Protein AF-A0A8J3XZE5-F1 (afdb_monomer_lite)

Structure (mmCIF, N/CA/C/O backbone):
data_AF-A0A8J3XZE5-F1
#
_entry.id   AF-A0A8J3XZE5-F1
#
loop_
_atom_site.group_PDB
_atom_site.id
_atom_site.type_symbol
_atom_site.label_atom_id
_atom_site.label_alt_id
_atom_site.label_comp_id
_atom_site.label_asym_id
_atom_site.label_entity_id
_atom_site.label_seq_id
_atom_site.pdbx_PDB_ins_code
_atom_site.Cartn_x
_atom_site.Cartn_y
_atom_site.Cartn_z
_atom_site.occupancy
_atom_site.B_iso_or_equiv
_atom_site.auth_seq_id
_atom_site.auth_comp_id
_atom_site.auth_asym_id
_atom_site.auth_atom_id
_atom_site.pdbx_PDB_model_num
ATOM 1 N N . MET A 1 1 ? -5.737 -17.821 -21.538 1.00 42.91 1 MET A N 1
ATOM 2 C CA . MET A 1 1 ? -5.263 -16.591 -20.866 1.00 42.91 1 MET A CA 1
ATOM 3 C C . MET A 1 1 ? -4.968 -16.959 -19.423 1.00 42.91 1 MET A C 1
ATOM 5 O O . MET A 1 1 ? -5.901 -17.276 -18.701 1.00 42.91 1 MET A O 1
ATOM 9 N N . ALA A 1 2 ? -3.695 -17.063 -19.040 1.00 37.28 2 ALA A N 1
ATOM 10 C CA . ALA A 1 2 ? -3.312 -17.422 -17.677 1.00 37.28 2 ALA A CA 1
ATOM 11 C C . ALA A 1 2 ? -3.153 -16.137 -16.853 1.00 37.28 2 ALA A C 1
ATOM 13 O O . ALA A 1 2 ? -2.225 -15.370 -17.096 1.00 37.28 2 ALA A O 1
ATOM 14 N N . SER A 1 3 ? -4.066 -15.885 -15.912 1.00 36.53 3 SER A N 1
ATOM 15 C CA . SER A 1 3 ? -3.858 -14.869 -14.876 1.00 36.53 3 SER A CA 1
ATOM 16 C C . SER A 1 3 ? -2.909 -15.445 -13.837 1.00 36.53 3 SER A C 1
ATOM 18 O O . SER A 1 3 ? -3.292 -16.306 -13.048 1.00 36.53 3 SER A O 1
ATOM 20 N N . ILE A 1 4 ? -1.663 -14.980 -13.843 1.00 40.03 4 ILE A N 1
ATOM 21 C CA . ILE A 1 4 ? -0.734 -15.221 -12.743 1.00 40.03 4 ILE A CA 1
ATOM 22 C C . ILE A 1 4 ? -1.147 -14.263 -11.629 1.00 40.03 4 ILE A C 1
ATOM 24 O O . ILE A 1 4 ? -0.803 -13.084 -11.638 1.00 40.03 4 ILE A O 1
ATOM 28 N N . VAL A 1 5 ? -1.929 -14.764 -10.679 1.00 40.28 5 VAL A N 1
ATOM 29 C CA . VAL A 1 5 ? -2.128 -14.086 -9.402 1.00 40.28 5 VAL A CA 1
ATOM 30 C C . VAL A 1 5 ? -0.893 -14.405 -8.563 1.00 40.28 5 VAL A C 1
ATOM 32 O O . VAL A 1 5 ? -0.825 -15.435 -7.898 1.00 40.28 5 VAL A O 1
ATOM 35 N N . MET A 1 6 ? 0.131 -13.552 -8.647 1.00 38.28 6 MET A N 1
ATOM 36 C CA . MET A 1 6 ? 1.242 -13.567 -7.696 1.00 38.28 6 MET A CA 1
ATOM 37 C C . MET A 1 6 ? 0.714 -13.062 -6.350 1.00 38.28 6 MET A C 1
ATOM 39 O O . MET A 1 6 ? 0.866 -11.900 -5.994 1.00 38.28 6 MET A O 1
ATOM 43 N N . THR A 1 7 ? 0.086 -13.941 -5.571 1.00 42.94 7 THR A N 1
ATOM 44 C CA . THR A 1 7 ? 0.017 -13.741 -4.124 1.00 42.94 7 THR A CA 1
ATOM 45 C C . THR A 1 7 ? 1.410 -14.008 -3.580 1.00 42.94 7 THR A C 1
ATOM 47 O O . THR A 1 7 ? 1.706 -15.111 -3.118 1.00 42.94 7 THR A O 1
ATOM 50 N N . THR A 1 8 ? 2.292 -13.010 -3.617 1.00 44.28 8 THR A N 1
ATOM 51 C CA . THR A 1 8 ? 3.422 -12.973 -2.687 1.00 44.28 8 THR A CA 1
ATOM 52 C C . THR A 1 8 ? 2.840 -12.690 -1.309 1.00 44.28 8 THR A C 1
ATOM 54 O O . THR A 1 8 ? 2.897 -11.577 -0.795 1.00 44.28 8 THR A O 1
ATOM 57 N N . SER A 1 9 ? 2.198 -13.705 -0.729 1.00 45.03 9 SER A N 1
ATOM 58 C CA . SER A 1 9 ? 1.868 -13.717 0.682 1.00 45.03 9 SER A CA 1
ATOM 59 C C . SER A 1 9 ? 3.198 -13.853 1.409 1.00 45.03 9 SER A C 1
ATOM 61 O O . SER A 1 9 ? 3.669 -14.950 1.699 1.00 45.03 9 SER A O 1
ATOM 63 N N . THR A 1 10 ? 3.848 -12.720 1.659 1.00 47.84 10 THR A N 1
ATOM 64 C CA . THR A 1 10 ? 4.833 -12.591 2.727 1.00 47.84 10 THR A CA 1
ATOM 65 C C . THR A 1 10 ? 4.072 -12.757 4.035 1.00 47.84 10 THR A C 1
ATOM 67 O O . THR A 1 10 ? 3.779 -11.794 4.738 1.00 47.84 10 THR A O 1
ATOM 70 N N . GLN A 1 11 ? 3.687 -14.000 4.324 1.00 41.69 11 GLN A N 1
ATOM 71 C CA . GLN A 1 11 ? 3.101 -14.428 5.581 1.00 41.69 11 GLN A CA 1
ATOM 72 C C . GLN A 1 11 ? 4.220 -14.483 6.629 1.00 41.69 11 GLN A C 1
ATOM 74 O O . GLN A 1 11 ? 4.526 -15.518 7.211 1.00 41.69 11 GLN A O 1
ATOM 79 N N . THR A 1 12 ? 4.846 -13.336 6.889 1.00 43.94 12 THR A N 1
ATOM 80 C CA . THR A 1 12 ? 5.298 -13.053 8.246 1.00 43.94 12 THR A CA 1
ATOM 81 C C . THR A 1 12 ? 4.020 -13.022 9.076 1.00 43.94 12 THR A C 1
ATOM 83 O O . THR A 1 12 ? 3.026 -12.452 8.632 1.00 43.94 12 THR A O 1
ATOM 86 N N . ARG A 1 13 ? 4.002 -13.690 10.233 1.00 47.38 13 ARG A N 1
ATOM 87 C CA . ARG A 1 13 ? 2.872 -13.757 11.182 1.00 47.38 13 ARG A CA 1
ATOM 88 C C . ARG A 1 13 ? 2.535 -12.381 11.795 1.00 47.38 13 ARG A C 1
ATOM 90 O O . ARG A 1 13 ? 2.441 -12.243 13.008 1.00 47.38 13 ARG A O 1
ATOM 97 N N . ALA A 1 14 ? 2.410 -11.354 10.971 1.00 57.03 14 ALA A N 1
ATOM 98 C CA . ALA A 1 14 ? 2.006 -10.018 11.332 1.00 57.03 14 ALA A CA 1
ATOM 99 C C . ALA A 1 14 ? 0.480 -9.960 11.276 1.00 57.03 14 ALA A C 1
ATOM 101 O O . ALA A 1 14 ? -0.154 -10.490 10.360 1.00 57.03 14 ALA A O 1
ATOM 102 N N . ARG A 1 15 ? -0.106 -9.330 12.293 1.00 64.69 15 ARG A N 1
ATOM 103 C CA . ARG A 1 15 ? -1.511 -8.925 12.312 1.00 64.69 15 ARG A CA 1
ATOM 104 C C . ARG A 1 15 ? -1.896 -8.360 10.931 1.00 64.69 15 ARG A C 1
ATOM 106 O O . ARG A 1 15 ? -1.136 -7.549 10.401 1.00 64.69 15 ARG A O 1
ATOM 113 N N . PRO A 1 16 ? -3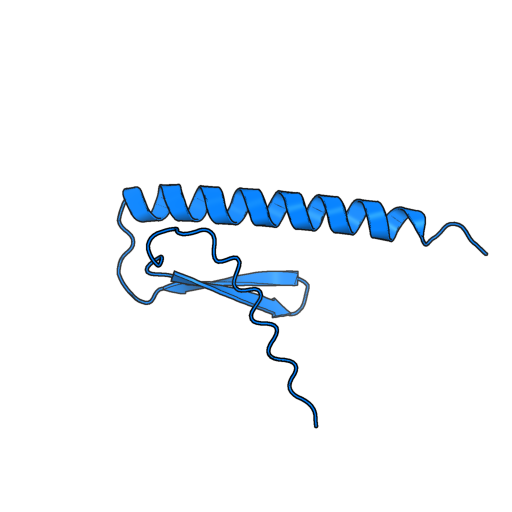.031 -8.774 10.337 1.00 73.12 16 PRO A N 1
ATOM 114 C CA . PRO A 1 16 ? -3.427 -8.273 9.029 1.00 73.12 16 PRO A CA 1
ATOM 115 C C . PRO A 1 16 ? -3.562 -6.750 9.090 1.00 73.12 16 PRO A C 1
ATOM 117 O O . PRO A 1 16 ? -4.323 -6.222 9.902 1.00 73.12 16 PRO A O 1
ATOM 120 N N . LEU A 1 17 ? -2.799 -6.055 8.247 1.00 84.44 17 LEU A N 1
ATOM 121 C CA . LEU A 1 17 ? -2.885 -4.607 8.117 1.00 84.44 17 LEU A CA 1
ATOM 122 C C . LEU A 1 17 ? -4.244 -4.219 7.506 1.00 84.44 17 LEU A C 1
ATOM 124 O O . LEU A 1 17 ? -4.751 -4.911 6.610 1.00 84.44 17 LEU A O 1
ATOM 128 N N . PRO A 1 18 ? -4.837 -3.085 7.919 1.00 88.56 18 PRO A N 1
ATOM 129 C CA . PRO A 1 18 ? -6.079 -2.574 7.341 1.00 88.56 18 PRO A CA 1
ATOM 130 C C . PRO A 1 18 ? -5.885 -1.980 5.934 1.00 88.56 18 PRO A C 1
ATOM 132 O O . PRO A 1 18 ? -6.755 -1.263 5.449 1.00 88.56 18 PRO A O 1
ATOM 135 N N . VAL A 1 19 ? -4.768 -2.269 5.266 1.00 88.88 19 VAL A N 1
ATOM 136 C CA . VAL A 1 19 ? -4.422 -1.807 3.922 1.00 88.88 19 VAL A CA 1
ATOM 137 C C . VAL A 1 19 ? -3.883 -2.977 3.105 1.00 88.88 19 VAL A C 1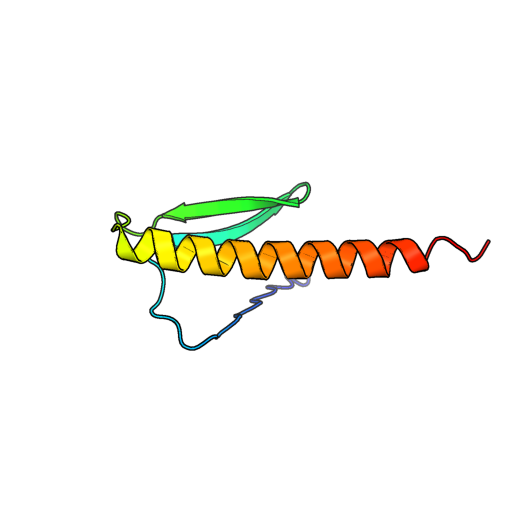
ATOM 139 O O . VAL A 1 19 ? -3.119 -3.795 3.617 1.00 88.88 19 VAL A O 1
ATOM 142 N N . ASP A 1 20 ? -4.280 -3.049 1.838 1.00 89.19 20 ASP A N 1
ATOM 143 C CA . ASP A 1 20 ? -3.671 -3.950 0.864 1.00 89.19 20 ASP A CA 1
ATOM 144 C C . ASP A 1 20 ? -2.583 -3.223 0.074 1.00 89.19 20 ASP A C 1
ATOM 146 O O . ASP A 1 20 ? -2.752 -2.075 -0.344 1.00 89.19 20 ASP A O 1
ATOM 150 N N . LEU A 1 21 ? -1.464 -3.914 -0.136 1.00 89.31 21 LEU A N 1
ATOM 151 C CA . LEU A 1 21 ? -0.360 -3.468 -0.976 1.00 89.31 21 LEU A CA 1
ATOM 152 C C . LEU A 1 21 ? -0.465 -4.168 -2.328 1.00 89.31 21 LEU A C 1
ATOM 154 O O . LEU A 1 21 ? -0.405 -5.395 -2.389 1.00 89.31 21 LEU A O 1
ATOM 158 N N . VAL A 1 22 ? -0.626 -3.397 -3.402 1.00 90.25 22 VAL A N 1
ATOM 159 C CA . VAL A 1 22 ? -0.820 -3.928 -4.757 1.00 90.25 22 VAL A CA 1
ATOM 160 C C . VAL A 1 22 ? 0.231 -3.370 -5.701 1.00 90.25 22 VAL A C 1
ATOM 162 O O . VAL A 1 22 ? 0.380 -2.155 -5.844 1.00 90.25 22 VAL A O 1
ATOM 165 N N . ASP A 1 23 ? 0.942 -4.271 -6.373 1.00 89.75 23 ASP A N 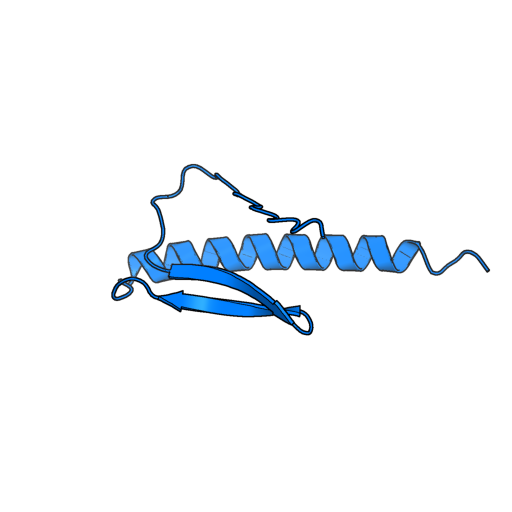1
ATOM 166 C CA . ASP A 1 23 ? 1.852 -3.916 -7.453 1.00 89.75 23 ASP A CA 1
ATOM 167 C C . ASP A 1 23 ? 1.060 -3.416 -8.657 1.00 89.75 23 ASP A C 1
ATOM 169 O O . ASP A 1 23 ? 0.190 -4.102 -9.196 1.00 89.75 23 ASP A O 1
ATOM 173 N N . GLY A 1 24 ? 1.363 -2.195 -9.069 1.00 87.75 24 GLY A N 1
ATOM 174 C CA . GLY A 1 24 ? 0.739 -1.556 -10.206 1.00 87.75 24 GLY A CA 1
ATOM 175 C C . GLY A 1 24 ? 1.678 -1.393 -11.396 1.00 87.75 24 GLY A C 1
ATOM 176 O O . GLY A 1 24 ? 2.859 -1.760 -11.356 1.00 87.75 24 GLY A O 1
ATOM 177 N N . PRO A 1 25 ? 1.153 -0.828 -12.493 1.00 88.12 25 PRO A N 1
ATOM 178 C CA . PRO A 1 25 ? 1.934 -0.594 -13.695 1.00 88.12 25 PRO A CA 1
ATOM 179 C C . PRO A 1 25 ? 3.126 0.333 -13.419 1.00 88.12 25 PRO A C 1
ATOM 181 O O . PRO A 1 25 ? 3.115 1.141 -12.491 1.00 88.12 25 PRO A O 1
ATOM 184 N N . ALA A 1 26 ? 4.164 0.207 -14.250 1.00 84.06 26 ALA A N 1
ATOM 185 C CA . ALA A 1 26 ? 5.396 0.997 -14.162 1.00 84.06 26 ALA A CA 1
ATOM 186 C C . ALA A 1 26 ? 6.148 0.891 -12.815 1.00 84.06 26 ALA A C 1
ATOM 188 O O . ALA A 1 26 ? 6.925 1.777 -12.469 1.00 84.06 26 ALA A O 1
ATOM 189 N N . GLY A 1 27 ? 5.938 -0.191 -12.057 1.00 83.19 27 GLY A N 1
ATOM 190 C CA . GLY A 1 27 ? 6.616 -0.415 -10.775 1.00 83.19 27 GLY A CA 1
ATOM 191 C C . GLY A 1 27 ? 6.063 0.425 -9.622 1.00 83.19 27 GLY A C 1
ATOM 192 O O . GLY A 1 27 ? 6.690 0.501 -8.564 1.00 83.19 27 GLY A O 1
ATOM 193 N N . LEU A 1 28 ? 4.898 1.050 -9.812 1.00 87.38 28 LEU A N 1
ATOM 194 C CA . LEU A 1 28 ? 4.201 1.767 -8.751 1.00 87.38 28 LEU A CA 1
ATOM 195 C C . LEU A 1 28 ? 3.624 0.785 -7.730 1.00 87.38 28 LEU A C 1
ATOM 197 O O . LEU A 1 28 ? 3.139 -0.285 -8.084 1.00 87.38 28 LEU A O 1
ATOM 201 N N . LEU A 1 29 ? 3.651 1.174 -6.457 1.00 90.56 29 LEU A N 1
ATOM 202 C CA . LEU A 1 29 ? 2.971 0.458 -5.384 1.00 90.56 29 LEU A CA 1
ATOM 203 C C . LEU A 1 29 ? 1.713 1.233 -4.997 1.00 90.56 29 LEU A C 1
ATOM 205 O O . LEU A 1 29 ? 1.799 2.399 -4.611 1.00 90.56 29 LEU A O 1
ATOM 209 N N . TYR A 1 30 ? 0.563 0.577 -5.080 1.00 89.94 30 TYR A N 1
ATOM 210 C CA . TYR A 1 30 ? -0.721 1.131 -4.672 1.00 89.94 30 TYR A CA 1
ATOM 211 C C . TYR A 1 30 ? -1.085 0.635 -3.274 1.00 89.94 30 TYR A C 1
ATOM 213 O O . TYR A 1 30 ? -0.950 -0.549 -2.966 1.00 89.94 30 TYR A O 1
ATOM 221 N N . LEU A 1 31 ? -1.558 1.559 -2.438 1.00 90.88 31 LEU A N 1
ATOM 222 C CA . LEU A 1 31 ? -2.099 1.275 -1.114 1.00 90.88 31 LEU A CA 1
ATOM 223 C C . LEU A 1 31 ? -3.623 1.377 -1.194 1.00 90.88 31 LEU A C 1
ATOM 225 O O . LEU A 1 31 ? -4.141 2.435 -1.552 1.00 90.88 31 LEU A O 1
ATOM 229 N N . LEU A 1 32 ? -4.333 0.298 -0.858 1.00 90.19 32 LEU A N 1
ATOM 230 C CA . LEU A 1 32 ? -5.798 0.267 -0.816 1.00 90.19 32 LEU A CA 1
ATOM 231 C C . LEU A 1 32 ? -6.286 0.134 0.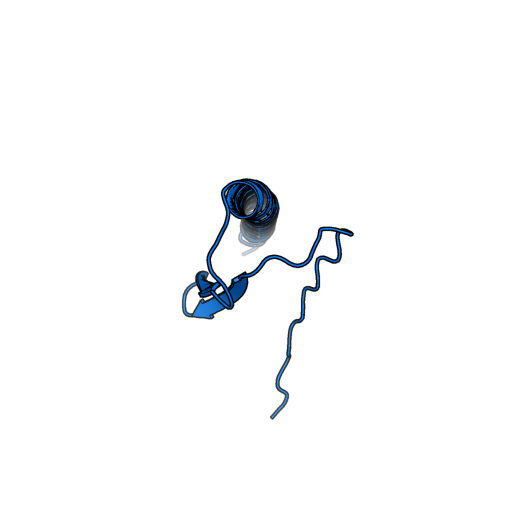633 1.00 90.19 32 LEU A C 1
ATOM 233 O O . LEU A 1 32 ? -6.246 -0.966 1.192 1.00 90.19 32 LEU A O 1
ATOM 237 N N . PRO A 1 33 ? -6.727 1.232 1.274 1.00 87.94 33 PRO A N 1
ATOM 238 C CA . PRO A 1 33 ? -7.240 1.189 2.638 1.00 87.94 33 PRO A CA 1
ATOM 239 C C . PRO A 1 33 ? -8.576 0.439 2.697 1.00 87.94 33 PRO A C 1
ATOM 241 O O . PRO A 1 33 ? -9.492 0.727 1.929 1.00 87.94 33 PRO A O 1
ATOM 244 N N . ARG A 1 34 ? -8.707 -0.491 3.645 1.00 88.69 34 ARG A N 1
ATOM 245 C CA . ARG A 1 34 ? -9.959 -1.196 3.979 1.00 88.69 34 ARG A CA 1
ATOM 246 C C . ARG A 1 34 ? -10.621 -0.657 5.245 1.00 88.69 34 ARG A C 1
ATOM 248 O O . ARG A 1 34 ? -11.821 -0.826 5.429 1.00 88.69 34 ARG A O 1
ATOM 255 N N . ALA A 1 35 ? -9.838 -0.028 6.116 1.00 88.50 35 ALA A N 1
ATOM 256 C CA . ALA A 1 35 ? -10.291 0.623 7.337 1.00 88.50 35 ALA A CA 1
ATOM 257 C C . ALA A 1 35 ? -9.362 1.810 7.665 1.00 88.50 35 ALA A C 1
ATOM 259 O O . ALA A 1 35 ? -8.284 1.916 7.071 1.00 88.50 35 ALA A O 1
ATOM 260 N N . PRO A 1 36 ? -9.754 2.711 8.584 1.00 89.44 36 PRO A N 1
ATOM 261 C CA . PRO A 1 36 ? -8.866 3.761 9.072 1.00 89.44 36 PRO A CA 1
ATOM 262 C C . PRO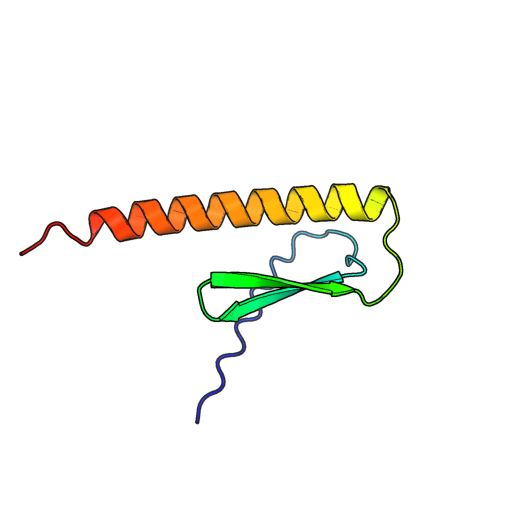 A 1 36 ? -7.567 3.175 9.634 1.00 89.44 36 PRO A C 1
ATOM 264 O O . PRO A 1 36 ? -7.601 2.168 10.341 1.00 89.44 36 PRO A O 1
ATOM 267 N N . LEU A 1 37 ? -6.434 3.810 9.330 1.00 88.50 37 LEU A N 1
ATOM 268 C CA . LEU A 1 37 ? -5.146 3.426 9.900 1.00 88.50 37 LEU A CA 1
ATOM 269 C C . LEU A 1 37 ? -4.993 4.028 11.295 1.00 88.50 37 LEU A C 1
ATOM 271 O O . LEU A 1 37 ? -5.184 5.230 11.490 1.00 88.50 37 LEU A O 1
ATOM 275 N N . THR A 1 38 ? -4.612 3.186 12.249 1.00 90.56 38 THR A N 1
ATOM 276 C CA . THR A 1 38 ? -4.116 3.629 13.552 1.00 90.56 38 THR A CA 1
ATOM 277 C C . THR A 1 38 ? -2.615 3.918 13.486 1.00 90.56 38 THR A C 1
ATOM 279 O O . THR A 1 38 ? -1.949 3.598 12.500 1.00 90.56 38 THR A O 1
ATOM 282 N N . LEU A 1 39 ? -2.064 4.525 14.539 1.00 90.19 39 LEU A N 1
ATOM 283 C CA . LEU A 1 39 ? -0.624 4.772 14.622 1.00 90.19 39 LEU A CA 1
ATOM 284 C C . LEU A 1 39 ? 0.176 3.458 14.605 1.00 90.19 39 LEU A C 1
ATOM 286 O O . LEU A 1 39 ? 1.148 3.356 13.862 1.00 90.19 39 LEU A O 1
ATOM 290 N N . ASP A 1 40 ? -0.287 2.436 15.330 1.00 88.00 40 ASP A N 1
ATOM 291 C CA . ASP A 1 40 ? 0.324 1.101 15.333 1.00 88.00 40 ASP A CA 1
ATOM 292 C C . ASP A 1 40 ? 0.306 0.447 13.938 1.00 88.00 40 ASP A C 1
ATOM 294 O O . ASP A 1 40 ? 1.261 -0.217 13.531 1.00 88.00 40 ASP A O 1
ATOM 298 N N . 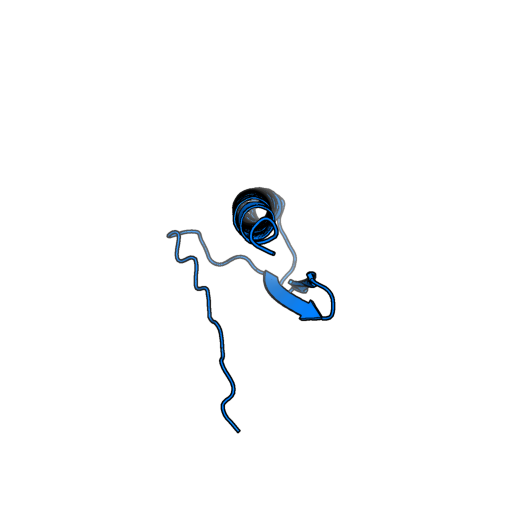ASP A 1 41 ? -0.760 0.669 13.159 1.00 89.69 41 ASP A N 1
ATOM 299 C CA . ASP A 1 41 ? -0.833 0.178 11.777 1.00 89.69 41 ASP A CA 1
ATOM 300 C C . ASP A 1 41 ? 0.202 0.867 10.876 1.00 89.69 41 ASP A C 1
ATOM 302 O O . ASP A 1 41 ? 0.749 0.237 9.971 1.00 89.69 41 ASP A O 1
ATOM 306 N N . CYS A 1 42 ? 0.493 2.150 11.114 1.00 89.38 42 CYS A N 1
ATOM 307 C CA . CYS A 1 42 ? 1.503 2.892 10.362 1.00 89.38 42 CYS A CA 1
ATOM 308 C C . CYS A 1 42 ? 2.922 2.368 10.624 1.00 89.38 42 CYS A C 1
ATOM 310 O O . CYS A 1 42 ? 3.728 2.314 9.691 1.00 89.38 42 CYS A O 1
ATOM 312 N N . GLU A 1 43 ? 3.234 1.960 11.856 1.00 90.12 43 GLU A N 1
ATOM 313 C CA . GLU A 1 43 ? 4.530 1.352 12.185 1.00 90.12 43 GLU A CA 1
ATOM 314 C C . GLU A 1 43 ? 4.706 0.015 11.459 1.00 90.12 43 GLU A C 1
ATOM 316 O O . GLU A 1 43 ? 5.679 -0.174 10.724 1.00 90.12 43 GLU A O 1
ATOM 321 N N . ALA A 1 44 ? 3.709 -0.868 11.559 1.00 89.12 44 ALA A N 1
ATOM 322 C CA . ALA A 1 44 ? 3.719 -2.157 10.871 1.00 89.12 44 ALA A CA 1
ATOM 323 C C . ALA A 1 44 ? 3.745 -2.007 9.335 1.00 89.12 44 ALA A C 1
ATOM 325 O O . ALA A 1 44 ? 4.426 -2.763 8.636 1.00 89.12 44 ALA A O 1
ATOM 326 N N . LEU A 1 45 ? 3.053 -1.002 8.788 1.00 89.25 45 LEU A N 1
ATOM 327 C CA . LEU A 1 45 ? 3.111 -0.671 7.364 1.00 89.25 45 LEU A CA 1
ATOM 328 C C . LEU A 1 45 ? 4.511 -0.200 6.947 1.00 89.25 45 LEU A C 1
ATOM 330 O O . LEU A 1 45 ? 5.009 -0.600 5.894 1.00 89.25 45 LEU A O 1
ATOM 334 N N . SER A 1 46 ? 5.160 0.623 7.770 1.00 89.88 46 SER A N 1
ATOM 335 C CA . SER A 1 46 ? 6.511 1.125 7.501 1.00 89.88 46 SER A CA 1
ATOM 336 C C . SER A 1 46 ? 7.531 -0.013 7.445 1.00 89.88 46 SER A C 1
ATOM 338 O O . SER A 1 46 ? 8.361 -0.053 6.535 1.00 89.88 46 SER A O 1
ATOM 340 N N . GLU A 1 47 ? 7.431 -0.981 8.358 1.00 90.62 47 GLU A N 1
ATOM 341 C CA . GLU A 1 47 ? 8.276 -2.178 8.355 1.00 90.62 47 GLU A CA 1
ATOM 342 C C . GLU A 1 47 ? 8.062 -3.022 7.088 1.00 90.62 47 GLU A C 1
ATOM 344 O O . GLU A 1 47 ? 9.026 -3.382 6.403 1.00 90.62 47 GLU A O 1
ATOM 349 N N . ALA A 1 48 ? 6.803 -3.260 6.704 1.00 87.62 48 ALA A N 1
ATOM 350 C CA . ALA A 1 48 ? 6.470 -3.998 5.485 1.00 87.62 48 ALA A CA 1
ATOM 351 C C . ALA A 1 48 ? 7.046 -3.328 4.220 1.00 87.62 48 ALA A C 1
ATOM 353 O O . ALA A 1 48 ? 7.606 -3.998 3.343 1.00 87.62 48 ALA A O 1
ATOM 354 N N . LEU A 1 49 ? 6.971 -1.996 4.137 1.00 89.81 49 LEU A N 1
ATOM 355 C CA . LEU A 1 49 ? 7.543 -1.225 3.033 1.00 89.81 49 LEU A CA 1
ATOM 356 C C . LEU A 1 49 ? 9.076 -1.277 3.021 1.00 89.81 49 LEU A C 1
ATOM 358 O O . LEU A 1 49 ? 9.670 -1.391 1.946 1.00 89.81 49 LEU A O 1
ATOM 362 N N . ALA A 1 50 ? 9.725 -1.236 4.187 1.00 90.56 50 ALA A N 1
ATOM 363 C CA . ALA A 1 50 ? 11.179 -1.327 4.298 1.00 90.56 50 ALA A CA 1
ATOM 364 C C . ALA A 1 50 ? 11.707 -2.683 3.804 1.00 90.56 50 ALA A C 1
ATOM 366 O O . ALA A 1 50 ? 12.659 -2.721 3.015 1.00 90.56 50 ALA A O 1
ATOM 367 N N . VAL A 1 51 ? 11.052 -3.782 4.196 1.00 88.88 51 VAL A N 1
ATOM 368 C CA . VAL A 1 51 ? 11.376 -5.140 3.726 1.00 88.88 51 VAL A CA 1
ATOM 369 C C . VAL A 1 51 ? 11.216 -5.232 2.209 1.00 88.88 51 VAL A C 1
ATOM 371 O O . VAL A 1 51 ? 12.128 -5.686 1.512 1.00 88.88 51 VAL A O 1
ATOM 374 N N . ARG A 1 52 ? 10.100 -4.733 1.667 1.00 86.75 52 ARG A N 1
ATOM 375 C CA . ARG A 1 52 ? 9.865 -4.733 0.217 1.00 86.75 52 ARG A CA 1
ATOM 376 C C . ARG A 1 52 ? 10.905 -3.895 -0.533 1.00 86.75 52 ARG A C 1
ATOM 378 O O . ARG A 1 52 ? 11.422 -4.335 -1.557 1.00 86.75 52 ARG A O 1
ATOM 385 N N . ALA A 1 53 ? 11.260 -2.716 -0.026 1.00 88.56 53 ALA A N 1
ATOM 386 C CA . ALA A 1 53 ? 12.290 -1.868 -0.624 1.00 88.56 53 ALA A CA 1
ATOM 387 C C . ALA A 1 53 ? 13.670 -2.546 -0.620 1.00 88.56 53 ALA A C 1
ATOM 389 O O . ALA A 1 53 ? 14.420 -2.430 -1.590 1.00 88.56 53 ALA A O 1
ATOM 390 N N . ALA A 1 54 ? 14.011 -3.278 0.445 1.00 89.75 54 ALA A N 1
ATOM 391 C CA . ALA A 1 54 ? 15.228 -4.082 0.490 1.00 89.75 54 ALA A CA 1
ATOM 392 C C . ALA A 1 54 ? 15.213 -5.195 -0.571 1.00 89.75 54 ALA A C 1
ATOM 394 O O . ALA A 1 54 ? 16.194 -5.341 -1.300 1.00 89.75 54 ALA A O 1
ATOM 395 N N . ALA A 1 55 ? 14.090 -5.902 -0.722 1.00 86.69 55 ALA A N 1
ATOM 396 C CA . ALA A 1 55 ? 13.930 -6.937 -1.741 1.00 86.69 55 ALA A CA 1
ATOM 397 C C . ALA A 1 55 ? 14.078 -6.378 -3.168 1.00 86.69 55 ALA A C 1
ATOM 399 O O . ALA A 1 55 ? 14.805 -6.945 -3.981 1.00 86.69 55 ALA A O 1
ATOM 400 N N . LEU A 1 56 ? 13.464 -5.225 -3.458 1.00 85.31 56 LEU A N 1
ATOM 401 C CA . LEU A 1 56 ? 13.583 -4.564 -4.762 1.00 85.31 56 LEU A CA 1
ATOM 402 C C . LEU A 1 56 ? 15.013 -4.102 -5.063 1.00 85.31 56 LEU A C 1
ATOM 404 O O . LEU A 1 56 ? 15.480 -4.257 -6.190 1.00 85.31 56 LEU A O 1
ATOM 408 N N . ARG A 1 57 ? 15.733 -3.571 -4.067 1.00 85.12 57 ARG A N 1
ATOM 409 C CA . ARG A 1 57 ? 17.155 -3.220 -4.222 1.00 85.12 57 ARG A CA 1
ATOM 410 C C . ARG A 1 57 ? 18.012 -4.453 -4.502 1.00 85.12 57 ARG A C 1
ATOM 412 O O . ARG A 1 57 ? 18.869 -4.397 -5.378 1.00 85.12 57 ARG A O 1
ATOM 419 N N . GLY A 1 58 ? 17.752 -5.562 -3.809 1.00 80.75 58 GLY A N 1
ATOM 420 C CA . GLY A 1 58 ? 18.407 -6.842 -4.082 1.00 80.75 58 GLY A CA 1
ATOM 421 C C . GLY A 1 58 ? 18.155 -7.320 -5.513 1.00 80.75 58 GLY A C 1
ATOM 422 O O . GLY A 1 58 ? 19.097 -7.628 -6.238 1.00 80.75 58 GLY A O 1
ATOM 423 N N . ALA A 1 59 ? 16.899 -7.294 -5.963 1.00 73.88 59 ALA A N 1
ATOM 424 C CA . ALA A 1 59 ? 16.529 -7.682 -7.323 1.00 73.88 59 ALA A CA 1
ATOM 425 C C . ALA A 1 59 ? 17.179 -6.788 -8.398 1.00 73.88 59 ALA A C 1
ATOM 427 O O . ALA A 1 59 ? 17.656 -7.294 -9.411 1.00 73.88 59 ALA A O 1
ATOM 428 N N . ALA A 1 60 ? 17.261 -5.474 -8.167 1.00 69.19 60 ALA A N 1
ATOM 429 C CA . ALA A 1 60 ? 17.921 -4.540 -9.081 1.00 69.19 60 ALA A CA 1
ATOM 430 C C . ALA A 1 60 ? 19.435 -4.796 -9.203 1.00 69.19 60 ALA A C 1
ATOM 432 O O . ALA A 1 60 ? 19.999 -4.663 -10.289 1.00 69.19 60 ALA A O 1
ATOM 433 N N . LEU A 1 61 ? 20.093 -5.198 -8.110 1.00 63.28 61 LEU A N 1
ATOM 434 C CA . LEU A 1 61 ? 21.511 -5.564 -8.119 1.00 63.28 61 LEU A CA 1
ATOM 435 C C . LEU A 1 61 ? 21.758 -6.863 -8.902 1.00 63.28 61 LEU A C 1
ATOM 437 O O . LEU A 1 61 ? 22.679 -6.903 -9.714 1.00 63.28 61 LEU A O 1
ATOM 441 N N . HIS A 1 62 ? 20.903 -7.878 -8.739 1.00 57.91 62 HIS A N 1
ATOM 442 C CA . HIS A 1 62 ? 20.980 -9.121 -9.521 1.00 57.91 62 HIS A CA 1
ATOM 443 C C . HIS A 1 62 ? 20.675 -8.914 -11.015 1.00 57.91 62 HIS A C 1
ATOM 445 O O . HIS A 1 62 ? 21.316 -9.522 -11.868 1.00 57.91 62 HIS A O 1
ATOM 451 N N . ALA A 1 63 ? 19.747 -8.017 -11.357 1.00 58.66 63 ALA A N 1
ATOM 452 C CA . ALA A 1 63 ? 19.452 -7.675 -12.750 1.00 58.66 63 ALA A CA 1
ATOM 453 C C . ALA A 1 63 ? 20.578 -6.865 -13.429 1.00 58.66 63 ALA A C 1
ATOM 455 O O . ALA A 1 63 ? 20.695 -6.861 -14.652 1.00 58.66 63 ALA A O 1
ATOM 456 N N . SER A 1 64 ? 21.420 -6.177 -12.650 1.00 53.97 64 SER A N 1
ATOM 457 C CA . SER A 1 64 ? 22.574 -5.420 -13.156 1.00 53.97 64 SER A CA 1
ATOM 458 C C . SER A 1 64 ? 23.738 -6.331 -13.574 1.00 53.97 64 SER A C 1
ATOM 460 O O . SER A 1 64 ? 24.473 -6.013 -14.507 1.00 53.97 64 SER A O 1
ATOM 462 N N . THR A 1 65 ? 23.882 -7.499 -12.939 1.00 57.50 65 THR A N 1
ATOM 463 C CA . THR A 1 65 ? 24.931 -8.479 -13.273 1.00 57.50 65 THR A CA 1
ATOM 464 C C . THR A 1 65 ? 24.665 -9.286 -14.545 1.00 57.50 65 THR A C 1
ATOM 466 O O . THR A 1 65 ? 25.598 -9.872 -15.077 1.00 57.50 65 THR A O 1
ATOM 469 N N . ASP A 1 66 ? 23.439 -9.266 -15.072 1.00 52.09 66 ASP A N 1
ATOM 470 C CA . ASP A 1 66 ? 23.048 -9.985 -16.297 1.00 52.09 66 ASP A CA 1
ATOM 471 C C . ASP A 1 66 ? 23.360 -9.194 -17.588 1.00 52.09 66 ASP A C 1
ATOM 473 O O . ASP A 1 66 ? 23.401 -9.739 -18.684 1.00 52.09 66 ASP A O 1
ATOM 477 N N . LYS A 1 67 ? 23.663 -7.891 -17.488 1.00 53.59 67 LYS A N 1
ATOM 478 C CA . LYS A 1 67 ? 23.942 -7.030 -18.657 1.00 53.59 67 LYS A CA 1
ATOM 479 C C . LYS A 1 67 ? 25.409 -7.006 -19.102 1.00 53.59 67 LYS A C 1
ATOM 481 O O . LYS A 1 67 ? 25.828 -6.054 -19.760 1.00 53.59 67 LYS A O 1
ATOM 486 N N . LYS A 1 68 ? 26.204 -8.012 -18.732 1.00 50.28 68 LYS A N 1
ATOM 487 C CA . LYS A 1 68 ? 27.641 -8.074 -19.046 1.00 50.28 68 LYS A CA 1
ATOM 488 C C . LYS A 1 68 ? 28.064 -9.303 -19.851 1.00 50.28 68 LYS A C 1
ATOM 490 O O . LYS A 1 68 ? 29.222 -9.685 -19.773 1.00 50.28 68 LYS A O 1
ATOM 495 N N . GLU A 1 69 ? 27.170 -9.872 -20.653 1.00 51.09 69 GLU A N 1
ATOM 496 C CA . GLU A 1 69 ? 27.542 -10.865 -21.669 1.00 51.09 69 GLU A CA 1
ATOM 497 C C . GLU A 1 69 ? 26.930 -10.495 -23.028 1.00 51.09 69 GLU A C 1
ATOM 499 O O . GLU A 1 69 ? 25.886 -11.004 -23.420 1.00 51.09 69 GLU A O 1
ATOM 504 N N . PHE A 1 70 ? 27.575 -9.555 -23.721 1.00 45.62 70 PHE A N 1
ATOM 505 C CA . PHE A 1 70 ? 27.564 -9.427 -25.181 1.00 45.62 70 PHE A CA 1
ATOM 506 C C . PHE A 1 70 ? 28.926 -8.908 -25.637 1.00 45.62 70 PHE A C 1
ATOM 508 O O . PHE A 1 70 ? 29.451 -7.985 -24.968 1.00 45.62 70 PHE A O 1
#

Organism: NCBI:txid487172

pLDDT: mean 73.46, std 19.51, range [36.53, 90.88]

Foldseek 3Di:
DDDPPPPPPPPPVDDDQQWDWDQDPPRDIDIHGNDDDDPVSVVVVVVVVVVVVVVVVVVVVVVVVVPPDD

Secondary structure (DSSP, 8-state):
------------S----SEEEEE-GGG-EEEEESSPPPHHHHHHHHHHHHHHHHHHHHHHHHHHGGGG--

Sequence (70 aa):
MASIVMTTSTQTRARPLPVDLVDGPAGLLYLLPRAPLTLDDCEALSEALAVRAAALRGAALHASTDKKEF

Radius of gyration: 15.37 Å; chains: 1; bounding box: 38×22×40 Å